Protein AF-A0A3E0Q6K3-F1 (afdb_monomer_lite)

Foldseek 3Di:
DDALPDDDLVLLVDLVSLVVSVVRCCVVVLDPPVCQLLLNLLSLLLVVVVPPQSPLSSLVCSLVVVSVSRDVVSSVVSVVSVCVVVVVVDPDDDDDDDDPDDDDDDDDDDDDDPPPNPVSVVVSVVSVVD

Secondary structure (DSSP, 8-state):
---S-PPPHHHHHSHHHHHHHHHHHHHTTSS-GGGHHHHHHHHHHHHHH-SS-HHHHHHHHHHTT-GGG--HHHHHHHHHHHHHHHHTTS-S-----------PPPP------TTSHHHHHHHHHHHS--

Sequence (130 aa):
MEGLGEITLDDLREDRRTMDLWQRAVGSGLVGRGDRLNFFAAAEHALRVGTSNPAGLFVWLLANRRWDYITQGDEDAACRRLQQVDESKVPLELNLGTDRSQAKQGPRRGKDTSAGLAHFVAAIERCLAA

Radius of gyration: 15.91 Å; chains: 1; bounding box: 37×44×32 Å

pLDDT: mean 71.75, std 22.72, range [29.88, 94.88]

Structure (mmCIF, N/CA/C/O backbone):
data_AF-A0A3E0Q6K3-F1
#
_entry.id   AF-A0A3E0Q6K3-F1
#
loop_
_atom_site.group_PDB
_atom_site.id
_atom_site.type_symbol
_atom_site.label_atom_id
_atom_site.label_alt_id
_atom_site.label_comp_id
_atom_site.label_asym_id
_atom_site.label_entity_id
_atom_site.label_seq_id
_atom_site.pdbx_PDB_ins_code
_atom_site.Cartn_x
_atom_site.Cartn_y
_atom_site.Cartn_z
_atom_site.occupancy
_atom_site.B_iso_or_equiv
_atom_site.auth_seq_id
_atom_site.auth_comp_id
_atom_site.auth_asym_id
_atom_site.auth_atom_id
_atom_site.pdbx_PDB_model_num
ATOM 1 N N . MET A 1 1 ? 8.075 -20.220 -8.901 1.00 37.09 1 MET A N 1
ATOM 2 C CA . MET A 1 1 ? 8.099 -18.745 -8.817 1.00 37.09 1 MET A CA 1
ATOM 3 C C . MET A 1 1 ? 7.328 -18.360 -7.572 1.00 37.09 1 MET A C 1
ATOM 5 O O . MET A 1 1 ? 6.168 -18.736 -7.468 1.00 37.09 1 MET A O 1
ATOM 9 N N . GLU A 1 2 ? 8.001 -17.743 -6.606 1.00 45.84 2 GLU A N 1
ATOM 10 C CA . GLU A 1 2 ? 7.430 -17.378 -5.305 1.00 45.84 2 GLU A CA 1
ATOM 11 C C . GLU A 1 2 ? 6.548 -16.128 -5.457 1.00 45.84 2 GLU A C 1
ATOM 13 O O . GLU A 1 2 ? 6.966 -15.140 -6.060 1.00 45.84 2 GLU A O 1
ATOM 18 N N . GLY A 1 3 ? 5.297 -16.198 -4.990 1.00 59.31 3 GLY A N 1
ATOM 19 C CA . GLY A 1 3 ? 4.396 -15.042 -4.918 1.00 59.31 3 GLY A CA 1
ATOM 20 C C . GLY A 1 3 ? 4.778 -14.094 -3.774 1.00 59.31 3 GLY A C 1
ATOM 21 O O . GLY A 1 3 ? 5.837 -14.234 -3.171 1.00 59.31 3 GLY A O 1
ATOM 22 N N . LEU A 1 4 ? 3.898 -13.150 -3.425 1.00 67.31 4 LEU A N 1
ATOM 23 C CA . LEU A 1 4 ? 4.139 -12.203 -2.319 1.00 67.31 4 LEU A CA 1
ATOM 24 C C . LEU A 1 4 ? 4.305 -12.864 -0.935 1.00 67.31 4 LEU A C 1
ATOM 26 O O . LEU A 1 4 ? 4.785 -12.211 -0.012 1.00 67.31 4 LEU A O 1
ATOM 30 N N . GLY A 1 5 ? 3.960 -14.148 -0.804 1.00 72.19 5 GLY A N 1
ATOM 31 C CA . GLY A 1 5 ? 3.891 -14.844 0.479 1.00 72.19 5 GLY A CA 1
ATOM 32 C C . GLY A 1 5 ? 2.649 -14.441 1.274 1.00 72.19 5 GLY A C 1
ATOM 33 O O . GLY A 1 5 ? 1.758 -13.765 0.757 1.00 72.19 5 GLY A O 1
ATOM 34 N N . GLU A 1 6 ? 2.581 -14.891 2.523 1.00 78.56 6 GLU A N 1
ATOM 35 C CA . GLU A 1 6 ? 1.596 -14.393 3.481 1.00 78.56 6 GLU A CA 1
ATOM 36 C C . GLU A 1 6 ? 1.940 -12.943 3.838 1.00 78.56 6 GLU A C 1
ATOM 38 O O . GLU A 1 6 ? 3.076 -12.644 4.205 1.00 78.56 6 GLU A O 1
ATOM 43 N N . ILE A 1 7 ? 0.970 -12.042 3.674 1.00 84.75 7 ILE A N 1
ATOM 44 C CA . ILE A 1 7 ? 1.119 -10.622 3.995 1.00 84.75 7 ILE A CA 1
ATOM 45 C C . ILE A 1 7 ? 0.403 -10.373 5.310 1.00 84.75 7 ILE A C 1
ATOM 47 O O . ILE A 1 7 ? -0.803 -10.597 5.418 1.00 84.75 7 ILE A O 1
ATOM 51 N N . THR A 1 8 ? 1.138 -9.879 6.295 1.00 87.94 8 THR A N 1
ATOM 52 C CA . THR A 1 8 ? 0.579 -9.505 7.591 1.00 87.94 8 THR A CA 1
ATOM 53 C C . THR A 1 8 ? 0.225 -8.022 7.625 1.00 87.94 8 THR A C 1
ATOM 55 O O . THR A 1 8 ? 0.671 -7.218 6.802 1.00 87.94 8 THR A O 1
ATOM 58 N N . LEU A 1 9 ? -0.577 -7.631 8.615 1.00 87.00 9 LEU A N 1
ATOM 59 C CA . LEU A 1 9 ? -0.891 -6.224 8.854 1.00 87.00 9 LEU A CA 1
ATOM 60 C C . LEU A 1 9 ? 0.366 -5.391 9.150 1.00 87.00 9 LEU A C 1
ATOM 62 O O . LEU A 1 9 ? 0.456 -4.240 8.722 1.00 87.00 9 LEU A O 1
ATOM 66 N N . ASP A 1 10 ? 1.337 -5.972 9.854 1.00 87.38 10 ASP A N 1
ATOM 67 C CA . ASP A 1 10 ? 2.593 -5.299 10.186 1.00 87.38 10 ASP A CA 1
ATOM 68 C C . ASP A 1 10 ? 3.432 -5.021 8.938 1.00 87.38 10 ASP A C 1
ATOM 70 O O . ASP A 1 10 ? 4.066 -3.971 8.846 1.00 87.38 10 ASP A O 1
ATOM 74 N N . ASP A 1 11 ? 3.361 -5.890 7.926 1.00 88.50 11 ASP A N 1
ATOM 75 C CA . ASP A 1 11 ? 4.067 -5.659 6.665 1.00 88.50 11 ASP A CA 1
ATOM 76 C C . ASP A 1 11 ? 3.497 -4.469 5.879 1.00 88.50 11 ASP A C 1
ATOM 78 O O . ASP A 1 11 ? 4.226 -3.804 5.138 1.00 88.50 11 ASP A O 1
ATOM 82 N N . LEU A 1 12 ? 2.205 -4.169 6.059 1.00 90.00 12 LEU A N 1
ATOM 83 C CA . LEU A 1 12 ? 1.563 -2.993 5.468 1.00 90.00 12 LEU A CA 1
ATOM 84 C C . LEU A 1 12 ? 1.841 -1.710 6.258 1.00 90.00 12 LEU A C 1
ATOM 86 O O . LEU A 1 12 ? 1.913 -0.633 5.665 1.00 90.00 12 LEU A O 1
ATOM 90 N N . ARG A 1 13 ? 1.974 -1.804 7.586 1.00 90.06 13 ARG A N 1
ATOM 91 C CA . ARG A 1 13 ? 2.195 -0.649 8.473 1.00 90.06 13 ARG A CA 1
ATOM 92 C C . ARG A 1 13 ? 3.645 -0.190 8.506 1.00 90.06 13 ARG A C 1
ATOM 94 O O . ARG A 1 13 ? 3.893 1.006 8.594 1.00 90.06 13 ARG A O 1
ATOM 101 N N . GLU A 1 14 ? 4.593 -1.118 8.465 1.00 91.00 14 GLU A N 1
ATOM 102 C CA . GLU A 1 14 ? 6.010 -0.792 8.578 1.00 91.00 14 GLU A CA 1
ATOM 103 C C . GLU A 1 14 ? 6.611 -0.472 7.206 1.00 91.00 14 GLU A C 1
ATOM 105 O O . GLU A 1 14 ? 6.665 -1.316 6.313 1.00 91.00 14 GLU A O 1
ATOM 110 N N . ASP A 1 15 ? 7.1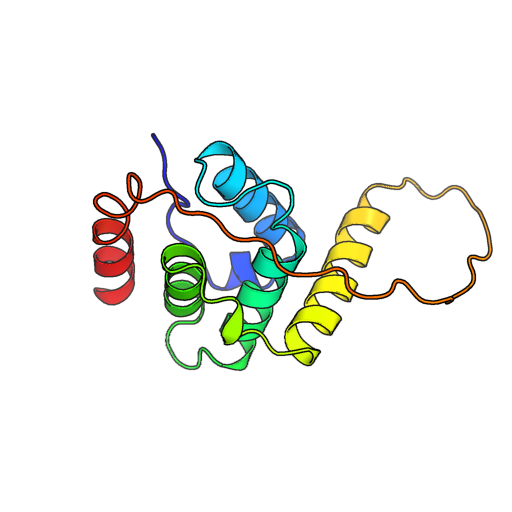28 0.744 7.045 1.00 89.38 15 ASP A N 1
ATOM 111 C CA . ASP A 1 15 ? 7.573 1.262 5.747 1.00 89.38 15 ASP A CA 1
ATOM 112 C C . ASP A 1 15 ? 8.663 0.418 5.082 1.00 89.38 15 ASP A C 1
ATOM 114 O O . ASP A 1 15 ? 8.648 0.208 3.865 1.00 89.38 15 ASP A O 1
ATOM 118 N N . ARG A 1 16 ? 9.603 -0.104 5.881 1.00 88.44 16 ARG A N 1
ATOM 119 C CA . ARG A 1 16 ? 10.670 -0.986 5.390 1.00 88.44 16 ARG A CA 1
ATOM 120 C C . ARG A 1 16 ? 10.112 -2.314 4.895 1.00 88.44 16 ARG A C 1
ATOM 122 O O . ARG A 1 16 ? 10.492 -2.767 3.821 1.00 88.44 16 ARG A O 1
ATOM 129 N N . ARG A 1 17 ? 9.155 -2.894 5.617 1.00 90.81 17 ARG A N 1
ATOM 130 C CA . ARG A 1 17 ? 8.505 -4.141 5.205 1.00 90.81 17 ARG A CA 1
ATOM 131 C C . ARG A 1 17 ? 7.648 -3.948 3.962 1.00 90.81 17 ARG A C 1
ATOM 133 O O . ARG A 1 17 ? 7.707 -4.767 3.048 1.00 90.81 17 ARG A O 1
ATOM 140 N N . THR A 1 18 ? 6.928 -2.830 3.870 1.00 91.31 18 THR A N 1
ATOM 141 C CA . THR A 1 18 ? 6.172 -2.469 2.663 1.00 91.31 18 THR A CA 1
ATOM 142 C C . THR A 1 18 ? 7.111 -2.286 1.461 1.00 91.31 18 THR A C 1
ATOM 144 O O . THR A 1 18 ? 6.787 -2.705 0.348 1.00 91.31 18 THR A O 1
ATOM 147 N N . MET A 1 19 ? 8.312 -1.735 1.673 1.00 91.25 19 MET A N 1
ATOM 148 C CA . MET A 1 19 ? 9.348 -1.636 0.638 1.00 91.25 19 MET A CA 1
ATOM 149 C C . MET A 1 19 ? 9.851 -3.004 0.176 1.00 91.25 19 MET A C 1
ATOM 151 O O . MET A 1 19 ? 9.977 -3.240 -1.027 1.00 91.25 19 MET A O 1
ATOM 155 N N . ASP A 1 20 ? 10.130 -3.906 1.112 1.00 91.00 20 ASP A N 1
ATOM 156 C CA . ASP A 1 20 ? 10.593 -5.257 0.798 1.00 91.00 20 ASP A CA 1
ATOM 157 C C . ASP A 1 20 ? 9.515 -6.046 0.046 1.00 91.00 20 ASP A C 1
ATOM 159 O O . ASP A 1 20 ? 9.811 -6.721 -0.945 1.00 91.00 20 ASP A O 1
ATOM 163 N N . LEU A 1 21 ? 8.247 -5.893 0.440 1.00 91.44 21 LEU A N 1
ATOM 164 C CA . LEU A 1 21 ? 7.106 -6.432 -0.297 1.00 91.44 21 LEU A CA 1
ATOM 165 C C . LEU A 1 21 ? 7.040 -5.885 -1.723 1.00 91.44 21 LEU A C 1
ATOM 167 O O . LEU A 1 21 ? 6.845 -6.662 -2.657 1.00 91.44 21 LEU A O 1
ATOM 171 N N . TRP A 1 22 ? 7.250 -4.582 -1.921 1.00 92.00 22 TRP A N 1
ATOM 172 C CA . TRP A 1 22 ? 7.295 -3.997 -3.261 1.00 92.00 22 TRP A CA 1
ATOM 173 C C . TRP A 1 22 ? 8.432 -4.587 -4.106 1.00 92.00 22 TRP A C 1
ATOM 175 O O . TRP A 1 22 ? 8.223 -4.926 -5.270 1.00 92.00 22 TRP A O 1
ATOM 185 N N . GLN A 1 23 ? 9.623 -4.784 -3.536 1.00 91.06 23 GLN A N 1
ATOM 186 C CA . GLN A 1 23 ? 10.740 -5.404 -4.259 1.00 91.06 23 GLN A CA 1
ATOM 187 C C . GLN A 1 23 ? 10.423 -6.842 -4.682 1.00 91.06 23 GLN A C 1
ATOM 189 O O . GLN A 1 23 ? 10.709 -7.221 -5.820 1.00 91.06 23 GLN A O 1
ATOM 194 N N . ARG A 1 24 ? 9.777 -7.624 -3.808 1.00 90.62 24 ARG A N 1
ATOM 195 C CA . ARG A 1 24 ? 9.288 -8.974 -4.140 1.00 90.62 24 ARG A CA 1
ATOM 196 C C . ARG A 1 24 ? 8.198 -8.929 -5.212 1.00 90.62 24 ARG A C 1
ATOM 198 O O . ARG A 1 24 ? 8.215 -9.735 -6.141 1.00 90.62 24 ARG A O 1
ATOM 205 N N . ALA A 1 25 ? 7.286 -7.962 -5.138 1.00 88.81 25 ALA A N 1
ATOM 206 C CA . ALA A 1 25 ? 6.240 -7.747 -6.138 1.00 88.81 25 ALA A CA 1
ATOM 207 C C . ALA A 1 25 ? 6.826 -7.431 -7.525 1.00 88.81 25 ALA A C 1
ATOM 209 O O . ALA A 1 25 ? 6.350 -7.941 -8.538 1.00 88.81 25 ALA A O 1
ATOM 210 N N . VAL A 1 26 ? 7.891 -6.626 -7.574 1.00 90.38 26 VAL A N 1
ATOM 211 C CA . VAL A 1 26 ? 8.629 -6.328 -8.809 1.00 90.38 26 VAL A CA 1
ATOM 212 C C . VAL A 1 26 ? 9.384 -7.561 -9.304 1.00 90.38 26 VAL A C 1
ATOM 214 O O . VAL A 1 26 ? 9.315 -7.883 -10.487 1.00 90.38 26 VAL A O 1
ATOM 217 N N . GLY A 1 27 ? 10.082 -8.271 -8.413 1.00 85.88 27 GLY A N 1
ATOM 218 C CA . GLY A 1 27 ? 10.837 -9.482 -8.752 1.00 85.88 27 GLY A CA 1
ATOM 219 C C . GLY A 1 27 ? 9.961 -10.624 -9.278 1.00 85.88 27 GLY A C 1
ATOM 220 O O . GLY A 1 27 ? 10.403 -11.396 -10.122 1.00 85.88 27 GLY A O 1
ATOM 221 N N . SER A 1 28 ? 8.706 -10.692 -8.830 1.00 84.38 28 SER A N 1
ATOM 222 C CA . SER A 1 28 ? 7.696 -11.650 -9.304 1.00 84.38 28 SER A CA 1
ATOM 223 C C . SER A 1 28 ? 6.905 -11.170 -10.529 1.00 84.38 28 SER A C 1
ATOM 225 O O . SER A 1 28 ? 6.084 -11.918 -11.054 1.00 84.38 28 SER A O 1
ATOM 227 N N . GLY A 1 29 ? 7.137 -9.941 -11.008 1.00 85.44 29 GLY A N 1
ATOM 228 C CA . GLY A 1 29 ? 6.441 -9.373 -12.167 1.00 85.44 29 GLY A CA 1
ATOM 229 C C . GLY A 1 29 ? 4.992 -8.948 -11.903 1.00 85.44 29 GLY A C 1
ATOM 230 O O . GLY A 1 29 ? 4.272 -8.622 -12.846 1.00 85.44 29 GLY A O 1
ATOM 231 N N . LEU A 1 30 ? 4.553 -8.922 -10.642 1.00 83.38 30 LEU A N 1
ATOM 232 C CA . LEU A 1 30 ? 3.197 -8.516 -10.275 1.00 83.38 30 LEU A CA 1
ATOM 233 C C . LEU A 1 30 ? 2.952 -7.027 -10.552 1.00 83.38 30 LEU A C 1
ATOM 235 O O . LEU A 1 30 ? 1.894 -6.640 -11.054 1.00 83.38 30 LEU A O 1
ATOM 239 N N . VAL A 1 31 ? 3.952 -6.199 -10.256 1.00 87.31 31 VAL A N 1
ATOM 240 C CA . VAL A 1 31 ? 3.932 -4.748 -10.472 1.00 87.31 31 VAL A CA 1
ATOM 241 C C . VAL A 1 31 ? 5.216 -4.291 -11.156 1.00 87.31 31 VAL A C 1
ATOM 243 O O . VAL A 1 31 ? 6.268 -4.916 -11.025 1.00 87.31 31 VAL A O 1
ATOM 246 N N . GLY A 1 32 ? 5.140 -3.189 -11.899 1.00 88.19 32 GLY A N 1
ATOM 247 C CA . GLY A 1 32 ? 6.320 -2.565 -12.488 1.00 88.19 32 GLY A CA 1
ATOM 248 C C . GLY A 1 32 ? 7.068 -1.693 -11.478 1.00 88.19 32 GLY A C 1
ATOM 249 O O . GLY A 1 32 ? 6.507 -1.231 -10.486 1.00 88.19 32 GLY A O 1
ATOM 250 N N . ARG A 1 33 ? 8.335 -1.363 -11.765 1.00 86.81 33 ARG A N 1
ATOM 251 C CA . ARG A 1 33 ? 9.092 -0.397 -10.941 1.00 86.81 33 ARG A CA 1
ATOM 252 C C . ARG A 1 33 ? 8.440 0.996 -10.899 1.00 86.81 33 ARG A C 1
ATOM 254 O O . ARG A 1 33 ? 8.586 1.701 -9.907 1.00 86.81 33 ARG A O 1
ATOM 261 N N . GLY A 1 34 ? 7.709 1.377 -11.949 1.00 88.38 34 GLY A N 1
ATOM 262 C CA . GLY A 1 34 ? 6.943 2.629 -12.001 1.00 88.38 34 GLY A CA 1
ATOM 263 C C . GLY A 1 34 ? 5.677 2.631 -11.135 1.00 88.38 34 GLY A C 1
ATOM 264 O O . GLY A 1 34 ? 5.168 3.698 -10.817 1.00 88.38 34 GLY A O 1
ATOM 265 N N . ASP A 1 35 ? 5.206 1.462 -10.690 1.00 88.88 35 ASP A N 1
ATOM 266 C CA . ASP A 1 35 ? 3.991 1.323 -9.877 1.00 88.88 35 ASP A CA 1
ATOM 267 C C . ASP A 1 35 ? 4.258 1.546 -8.372 1.00 88.88 35 ASP A C 1
ATOM 269 O O . ASP A 1 35 ? 3.383 1.298 -7.547 1.00 88.88 35 ASP A O 1
ATOM 273 N N . ARG A 1 36 ? 5.460 2.010 -7.985 1.00 92.25 36 ARG A N 1
ATOM 274 C CA . ARG A 1 36 ? 5.874 2.180 -6.576 1.00 92.25 36 ARG A CA 1
ATOM 275 C C . ARG A 1 36 ? 4.893 3.042 -5.779 1.00 92.25 36 ARG A C 1
ATOM 277 O O . ARG A 1 36 ? 4.491 2.638 -4.697 1.00 92.25 36 ARG A O 1
ATOM 284 N N . LEU A 1 37 ? 4.470 4.187 -6.316 1.00 91.44 37 LEU A N 1
ATOM 285 C CA . LEU A 1 37 ? 3.512 5.056 -5.624 1.00 91.44 37 LEU A CA 1
ATOM 286 C C . LEU A 1 37 ? 2.145 4.375 -5.459 1.00 91.44 37 LEU A C 1
ATOM 288 O O . LEU A 1 37 ? 1.614 4.345 -4.354 1.00 91.44 37 LEU A O 1
ATOM 292 N N . ASN A 1 38 ? 1.623 3.760 -6.525 1.00 92.12 38 ASN A N 1
ATOM 293 C CA . ASN A 1 38 ? 0.342 3.044 -6.497 1.00 92.12 38 ASN A CA 1
ATOM 294 C C . ASN A 1 38 ? 0.354 1.881 -5.499 1.00 92.12 38 ASN A C 1
ATOM 296 O O . ASN A 1 38 ? -0.640 1.635 -4.823 1.00 92.12 38 ASN A O 1
ATOM 300 N N . PHE A 1 39 ? 1.483 1.181 -5.382 1.00 94.00 39 PHE A N 1
ATOM 301 C CA . PHE A 1 39 ? 1.657 0.088 -4.431 1.00 94.00 39 PHE A CA 1
ATOM 302 C C . PHE A 1 39 ? 1.541 0.577 -2.984 1.00 94.00 39 PHE A C 1
ATOM 304 O O . PHE A 1 39 ? 0.775 0.018 -2.205 1.00 94.00 39 PHE A O 1
ATOM 311 N N . PHE A 1 40 ? 2.254 1.647 -2.626 1.00 94.56 40 PHE A N 1
ATOM 312 C CA . PHE A 1 40 ? 2.176 2.216 -1.278 1.00 94.56 40 PHE A CA 1
ATOM 313 C C . PHE A 1 40 ? 0.802 2.835 -1.005 1.00 94.56 40 PHE A C 1
ATOM 315 O O . PHE A 1 40 ? 0.252 2.653 0.075 1.00 94.56 40 PHE A O 1
ATOM 322 N N . ALA A 1 41 ? 0.199 3.491 -1.995 1.00 93.88 41 ALA A N 1
ATOM 323 C CA . ALA A 1 41 ? -1.133 4.066 -1.853 1.00 93.88 41 ALA A CA 1
ATOM 324 C C . ALA A 1 41 ? -2.219 2.984 -1.701 1.00 93.88 41 ALA A C 1
ATOM 326 O O . ALA A 1 41 ? -3.171 3.165 -0.945 1.00 93.88 41 ALA A O 1
ATOM 327 N N . ALA A 1 42 ? -2.053 1.815 -2.328 1.00 94.00 42 ALA A N 1
ATOM 328 C CA . ALA A 1 42 ? -2.904 0.654 -2.078 1.00 94.00 42 ALA A CA 1
ATOM 329 C C . ALA A 1 42 ? -2.761 0.116 -0.649 1.00 94.00 42 ALA A C 1
ATOM 331 O O . ALA A 1 42 ? -3.762 -0.302 -0.067 1.00 94.00 42 ALA A O 1
ATOM 332 N N . ALA A 1 43 ? -1.557 0.151 -0.066 1.00 94.88 43 ALA A N 1
ATOM 333 C CA . ALA A 1 43 ? -1.355 -0.219 1.334 1.00 94.88 43 ALA A CA 1
ATOM 334 C C . ALA A 1 43 ? -2.070 0.766 2.272 1.00 94.88 43 ALA A C 1
ATOM 336 O O . ALA A 1 43 ? -2.806 0.332 3.154 1.00 94.88 43 ALA A O 1
ATOM 337 N N . GLU A 1 44 ? -1.947 2.074 2.030 1.00 94.69 44 GLU A N 1
ATOM 338 C CA . GLU A 1 44 ? -2.667 3.112 2.786 1.00 94.69 44 GLU A CA 1
ATOM 339 C C . GLU A 1 44 ? -4.183 2.954 2.687 1.00 94.69 44 GLU A C 1
ATOM 341 O O . GLU A 1 44 ? -4.889 2.946 3.697 1.00 94.69 44 GLU A O 1
ATOM 346 N N . HIS A 1 45 ? -4.688 2.743 1.472 1.00 93.94 45 HIS A N 1
ATOM 347 C CA . HIS A 1 45 ? -6.107 2.512 1.251 1.00 93.94 45 HIS A CA 1
ATOM 348 C C . HIS A 1 45 ? -6.596 1.275 2.009 1.00 93.94 45 HIS A C 1
ATOM 350 O O . HIS A 1 45 ? -7.638 1.309 2.664 1.00 93.94 45 HIS A O 1
ATOM 356 N N . ALA A 1 46 ? -5.832 0.184 1.954 1.00 93.56 46 ALA A N 1
ATOM 357 C CA . ALA A 1 46 ? -6.161 -1.047 2.649 1.00 93.56 46 ALA A CA 1
ATOM 358 C C . ALA A 1 46 ? -6.123 -0.893 4.176 1.00 93.56 46 ALA A C 1
ATOM 360 O O . ALA A 1 46 ? -7.002 -1.420 4.851 1.00 93.56 46 ALA A O 1
ATOM 361 N N . LEU A 1 47 ? -5.166 -0.139 4.722 1.00 93.00 47 LEU A N 1
ATOM 362 C CA . LEU A 1 47 ? -5.094 0.174 6.152 1.00 93.00 47 LEU A CA 1
ATOM 363 C C . LEU A 1 47 ? -6.245 1.072 6.616 1.00 93.00 47 LEU A C 1
ATOM 365 O O . LEU A 1 47 ? -6.716 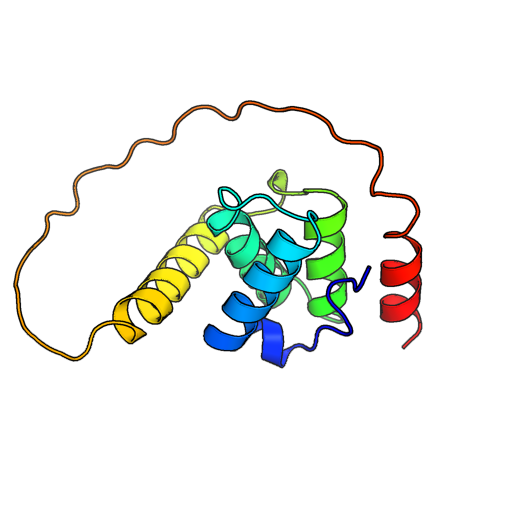0.935 7.743 1.00 93.00 47 LEU A O 1
ATOM 369 N N . ARG A 1 48 ? -6.697 1.990 5.758 1.00 92.81 48 ARG A N 1
ATOM 370 C CA . ARG A 1 48 ? -7.762 2.947 6.072 1.00 92.81 48 ARG A CA 1
ATOM 371 C C . ARG A 1 48 ? -9.164 2.354 5.926 1.00 92.81 48 ARG A C 1
ATOM 373 O O . ARG A 1 48 ? -10.042 2.677 6.721 1.00 92.81 48 ARG A O 1
ATOM 380 N N . VAL A 1 49 ? -9.393 1.547 4.889 1.00 90.25 49 VAL A N 1
ATOM 381 C CA . VAL A 1 49 ? -10.722 1.024 4.512 1.00 90.25 49 VAL A CA 1
ATOM 382 C C . VAL A 1 49 ? -10.902 -0.438 4.914 1.00 90.25 49 VAL A C 1
ATOM 384 O O . VAL A 1 49 ? -12.022 -0.868 5.190 1.00 90.25 49 VAL A O 1
ATOM 387 N N . GLY A 1 50 ? -9.821 -1.215 4.969 1.00 83.06 50 GLY A N 1
ATOM 388 C CA . GLY A 1 50 ? -9.859 -2.609 5.390 1.00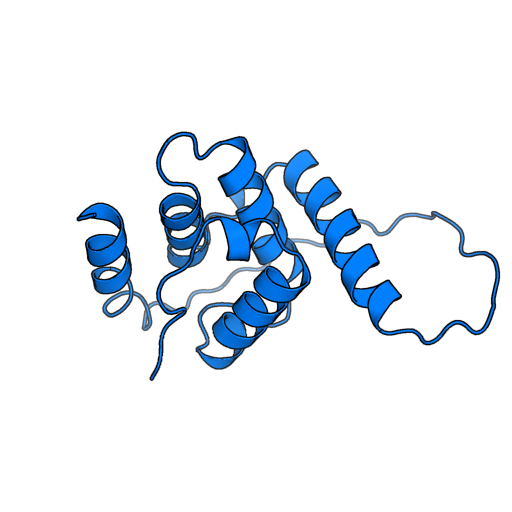 83.06 50 GLY A CA 1
ATOM 389 C C . GLY A 1 50 ? -10.139 -2.707 6.884 1.00 83.06 50 GLY A C 1
ATOM 390 O O . GLY A 1 50 ? -9.244 -2.573 7.704 1.00 83.06 50 GLY A O 1
ATOM 391 N N . THR A 1 51 ? -11.390 -2.949 7.256 1.00 78.81 51 THR A N 1
ATOM 392 C CA . THR A 1 51 ? -11.790 -3.068 8.667 1.00 78.81 51 THR A CA 1
ATOM 393 C C . THR A 1 51 ? -11.562 -4.469 9.229 1.00 78.81 51 THR A C 1
ATOM 395 O O . THR A 1 51 ? -11.238 -4.606 10.405 1.00 78.81 51 THR A O 1
ATOM 398 N N . SER A 1 52 ? -11.711 -5.507 8.400 1.00 80.69 52 SER A N 1
ATOM 399 C CA . SER A 1 52 ? -11.601 -6.912 8.827 1.00 80.69 52 SER A CA 1
ATOM 400 C C . SER A 1 52 ? -10.373 -7.627 8.267 1.00 80.69 52 SER A C 1
ATOM 402 O O . SER A 1 52 ? -9.750 -8.403 8.980 1.00 80.69 52 SER A O 1
ATOM 404 N N . ASN A 1 53 ? -10.003 -7.364 7.008 1.00 87.62 53 ASN A N 1
ATOM 405 C CA . ASN A 1 53 ? -8.836 -7.982 6.373 1.00 87.62 53 ASN A CA 1
ATOM 406 C C . ASN A 1 53 ? -8.090 -6.981 5.463 1.00 87.62 53 ASN A C 1
ATOM 408 O O . ASN A 1 53 ? -8.250 -7.015 4.238 1.00 87.62 53 ASN A O 1
ATOM 412 N N . PRO A 1 54 ? -7.287 -6.069 6.046 1.00 89.06 54 PRO A N 1
ATOM 413 C CA . PRO A 1 54 ? -6.464 -5.122 5.291 1.00 89.06 54 PRO A CA 1
ATOM 414 C C . PRO A 1 54 ? -5.522 -5.813 4.300 1.00 89.06 54 PRO A C 1
ATOM 416 O O . PRO A 1 54 ? -5.418 -5.395 3.152 1.00 89.06 54 PRO A O 1
ATOM 419 N N . ALA A 1 55 ? -4.872 -6.905 4.710 1.00 88.06 55 ALA A N 1
ATOM 420 C CA . ALA A 1 55 ? -3.940 -7.642 3.860 1.00 88.06 55 ALA A CA 1
ATOM 421 C C . ALA A 1 55 ? -4.632 -8.258 2.635 1.00 88.06 55 ALA A C 1
ATOM 423 O O . ALA A 1 55 ? -4.157 -8.108 1.511 1.00 88.06 55 ALA A O 1
ATOM 424 N N . GLY A 1 56 ? -5.798 -8.878 2.825 1.00 87.88 56 GLY A N 1
ATOM 425 C CA . GLY A 1 56 ? -6.608 -9.415 1.734 1.00 87.88 56 GLY A CA 1
ATOM 426 C C . GLY A 1 56 ? -7.095 -8.329 0.774 1.00 87.88 56 GLY A C 1
ATOM 427 O O . GLY A 1 56 ? -7.001 -8.501 -0.443 1.00 87.88 56 GLY A O 1
ATOM 428 N N . LEU A 1 57 ? -7.549 -7.183 1.298 1.00 90.69 57 LEU A N 1
ATOM 429 C CA . LEU A 1 57 ? -7.948 -6.038 0.473 1.00 90.69 57 LEU A CA 1
ATOM 430 C C . LEU A 1 57 ? -6.767 -5.495 -0.341 1.00 90.69 57 LEU A C 1
ATOM 432 O O . LEU A 1 57 ? -6.904 -5.238 -1.535 1.00 90.69 57 LEU A O 1
ATOM 436 N N . PHE A 1 58 ? -5.597 -5.372 0.281 1.00 91.38 58 PHE A N 1
ATOM 437 C CA . PHE A 1 58 ? -4.371 -4.956 -0.388 1.00 91.38 58 PHE A CA 1
ATOM 438 C C . PHE A 1 58 ? -4.003 -5.890 -1.545 1.00 91.38 58 PHE A C 1
ATOM 440 O O . PHE A 1 58 ? -3.809 -5.440 -2.676 1.00 91.38 58 PHE A O 1
ATOM 447 N N . VAL A 1 59 ? -3.973 -7.202 -1.290 1.00 89.81 59 VAL A N 1
ATOM 448 C CA . VAL A 1 59 ? -3.698 -8.207 -2.325 1.00 89.81 59 VAL A CA 1
ATOM 449 C C . VAL A 1 59 ? -4.721 -8.108 -3.451 1.00 89.81 59 VAL A C 1
ATOM 451 O O . VAL A 1 59 ? -4.336 -8.127 -4.617 1.00 89.81 59 VAL A O 1
ATOM 454 N N . TRP A 1 60 ? -6.007 -7.948 -3.131 1.00 89.75 60 TRP A N 1
ATOM 455 C CA . TRP A 1 60 ? -7.063 -7.793 -4.130 1.00 89.75 60 TRP A CA 1
ATOM 456 C C . TRP A 1 60 ? -6.881 -6.534 -4.995 1.00 89.75 60 TRP A C 1
ATOM 458 O O . TRP A 1 60 ? -7.058 -6.610 -6.216 1.00 89.75 60 TRP A O 1
ATOM 468 N N . LEU A 1 61 ? -6.482 -5.402 -4.403 1.00 91.12 61 LEU A N 1
ATOM 469 C CA . LEU A 1 61 ? -6.184 -4.163 -5.133 1.00 91.12 61 LEU A CA 1
ATOM 470 C C . LEU A 1 61 ? -5.022 -4.357 -6.114 1.00 91.12 61 LEU A C 1
ATOM 472 O O . LEU A 1 61 ? -5.135 -3.962 -7.277 1.00 91.12 61 LEU A O 1
ATOM 476 N N . LEU A 1 62 ? -3.940 -5.010 -5.671 1.00 89.25 62 LEU A N 1
ATOM 477 C CA . LEU A 1 62 ? -2.779 -5.316 -6.512 1.00 89.25 62 LEU A CA 1
ATOM 478 C C . LEU A 1 62 ? -3.122 -6.299 -7.637 1.00 89.25 62 LEU A C 1
ATOM 480 O O . LEU A 1 62 ? -2.786 -6.047 -8.794 1.00 89.25 62 LEU A O 1
ATOM 484 N N . ALA A 1 63 ? -3.823 -7.388 -7.304 1.00 85.12 63 ALA A N 1
ATOM 485 C CA . ALA A 1 63 ? -4.233 -8.445 -8.232 1.00 85.12 63 ALA A CA 1
ATOM 486 C C . ALA A 1 63 ? -4.967 -7.888 -9.447 1.00 85.12 63 ALA A C 1
ATOM 488 O O . ALA A 1 63 ? -4.727 -8.266 -10.591 1.00 85.12 63 ALA A O 1
ATOM 489 N N . ASN A 1 64 ? -5.902 -6.987 -9.157 1.00 86.88 64 ASN A N 1
ATOM 490 C CA . ASN A 1 64 ? -6.838 -6.447 -10.122 1.00 86.88 64 ASN A CA 1
ATOM 491 C C . ASN A 1 64 ? -6.383 -5.080 -10.656 1.00 86.88 64 ASN A C 1
ATOM 493 O O . ASN A 1 64 ? -7.129 -4.459 -11.412 1.00 86.88 64 ASN A O 1
ATOM 497 N N . ARG A 1 65 ? -5.194 -4.600 -10.247 1.00 87.50 65 ARG A N 1
ATOM 498 C CA . ARG A 1 65 ? -4.644 -3.270 -10.569 1.00 87.50 65 ARG A CA 1
ATOM 499 C C . ARG A 1 65 ? -5.680 -2.156 -10.394 1.00 87.50 65 ARG A C 1
ATOM 501 O O . ARG A 1 65 ? -5.843 -1.288 -11.249 1.00 87.50 65 ARG A O 1
ATOM 508 N N . ARG A 1 66 ? -6.420 -2.205 -9.283 1.00 91.44 66 ARG A N 1
ATOM 509 C CA . ARG A 1 66 ? -7.564 -1.328 -8.984 1.00 91.44 66 ARG A CA 1
ATOM 510 C C . ARG A 1 66 ? -7.115 0.023 -8.436 1.00 91.44 66 ARG A C 1
ATOM 512 O O . ARG A 1 66 ? -7.545 0.455 -7.372 1.00 91.44 66 ARG A O 1
ATOM 519 N N . TRP A 1 67 ? -6.268 0.706 -9.200 1.00 88.31 67 TRP A N 1
ATOM 520 C CA . TRP A 1 67 ? -5.749 2.028 -8.849 1.00 88.31 67 TRP A CA 1
ATOM 521 C C . TRP A 1 67 ? -6.849 3.090 -8.779 1.00 88.31 67 TRP A C 1
ATOM 523 O O . TRP A 1 67 ? -6.700 4.075 -8.073 1.00 88.31 67 TRP A O 1
ATOM 533 N N . ASP A 1 68 ? -7.984 2.868 -9.443 1.00 89.88 68 ASP A N 1
ATOM 534 C CA . ASP A 1 68 ? -9.127 3.789 -9.424 1.00 89.88 68 ASP A CA 1
ATOM 535 C C . ASP A 1 68 ? -9.813 3.904 -8.049 1.00 89.88 68 ASP A C 1
ATOM 537 O O . ASP A 1 68 ? -10.573 4.841 -7.825 1.00 89.88 68 ASP A O 1
ATOM 541 N N . TYR A 1 69 ? -9.554 2.971 -7.125 1.00 88.38 69 TYR A N 1
ATOM 542 C CA . TYR A 1 69 ? -10.048 3.044 -5.743 1.00 88.38 69 TYR A CA 1
ATOM 543 C C . TYR A 1 69 ? -9.134 3.867 -4.832 1.00 88.38 69 TYR A C 1
ATOM 545 O O . TYR A 1 69 ? -9.527 4.231 -3.723 1.00 88.38 69 TYR A O 1
ATOM 553 N N . ILE A 1 70 ? -7.921 4.161 -5.293 1.00 90.81 70 ILE A N 1
ATOM 554 C CA . ILE A 1 70 ? -6.940 4.921 -4.535 1.00 90.81 70 ILE A CA 1
ATOM 555 C C . ILE A 1 70 ? -7.329 6.393 -4.581 1.00 90.81 70 ILE A C 1
ATOM 557 O O . ILE A 1 70 ? -7.516 6.980 -5.646 1.00 90.81 70 ILE A O 1
ATOM 561 N N . THR A 1 71 ? -7.481 6.987 -3.402 1.00 90.25 71 THR A N 1
ATOM 562 C CA . THR A 1 71 ? -7.805 8.407 -3.279 1.00 90.25 71 THR A CA 1
ATOM 563 C C . THR A 1 71 ? -6.533 9.247 -3.272 1.00 90.25 71 THR A C 1
ATOM 565 O O . THR A 1 71 ? -5.464 8.769 -2.897 1.00 90.25 71 THR A O 1
ATOM 568 N N . GLN A 1 72 ? -6.656 10.537 -3.586 1.00 87.25 72 GLN A N 1
ATOM 569 C CA . GLN A 1 72 ? -5.539 11.478 -3.458 1.00 87.25 72 GLN A CA 1
ATOM 570 C C . GLN A 1 72 ? -4.962 11.501 -2.028 1.00 87.25 72 GLN A C 1
ATOM 572 O O . GLN A 1 72 ? -3.755 11.608 -1.851 1.00 87.25 72 GLN A O 1
ATOM 577 N N . GLY A 1 73 ? -5.802 11.334 -0.999 1.00 87.25 73 GLY A N 1
ATOM 578 C CA . GLY A 1 73 ? -5.332 11.243 0.386 1.00 87.25 73 GLY A CA 1
ATOM 579 C C . GLY A 1 73 ? -4.463 10.008 0.653 1.00 87.25 73 GLY A C 1
ATOM 580 O O . GLY A 1 73 ? -3.502 10.098 1.417 1.00 87.25 73 GLY A O 1
ATOM 581 N N . ASP A 1 74 ? -4.764 8.882 -0.003 1.00 89.88 74 ASP A N 1
ATOM 582 C CA . ASP A 1 74 ? -3.945 7.666 0.070 1.00 89.88 74 ASP A CA 1
ATOM 583 C C . ASP A 1 74 ? -2.596 7.878 -0.650 1.00 89.88 74 ASP A C 1
ATOM 585 O O . ASP A 1 74 ? -1.550 7.476 -0.142 1.00 89.88 74 ASP A O 1
ATOM 589 N N . GLU A 1 75 ? -2.594 8.570 -1.798 1.00 88.81 75 GLU A N 1
ATOM 590 C CA . GLU A 1 75 ? -1.369 8.944 -2.528 1.00 88.81 75 GLU A CA 1
ATOM 591 C C . GLU A 1 75 ? -0.483 9.909 -1.724 1.00 88.81 75 GLU A C 1
ATOM 593 O O . GLU A 1 75 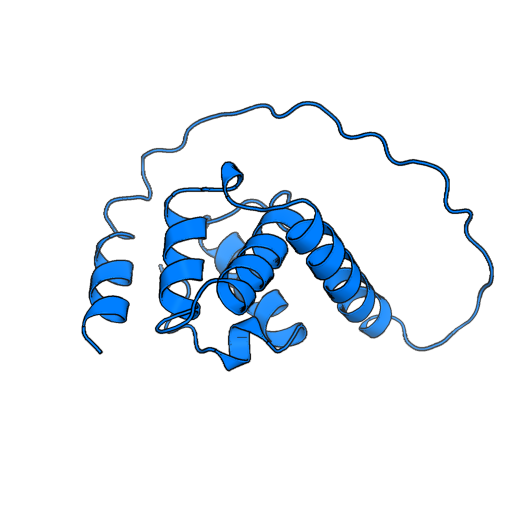? 0.738 9.740 -1.677 1.00 88.81 75 GLU A O 1
ATOM 598 N N . ASP A 1 76 ? -1.082 10.897 -1.055 1.00 89.44 76 ASP A N 1
ATOM 599 C CA . ASP A 1 76 ? -0.367 11.863 -0.218 1.00 89.44 76 ASP A CA 1
ATOM 600 C C . ASP A 1 76 ? 0.280 11.182 0.998 1.00 89.44 76 ASP A C 1
ATOM 602 O O . ASP A 1 76 ? 1.413 11.506 1.370 1.00 89.44 76 ASP A O 1
ATOM 606 N N . ALA A 1 77 ? -0.422 10.235 1.628 1.00 88.94 77 ALA A N 1
ATOM 607 C CA . ALA A 1 77 ? 0.119 9.435 2.724 1.00 88.94 77 ALA A CA 1
ATOM 608 C C . ALA A 1 77 ? 1.258 8.520 2.241 1.00 88.94 77 ALA A C 1
ATOM 610 O O . ALA A 1 77 ? 2.333 8.497 2.847 1.00 88.94 77 ALA A O 1
ATOM 611 N N . ALA A 1 78 ? 1.076 7.860 1.095 1.00 91.38 78 ALA A N 1
ATOM 612 C CA . ALA A 1 78 ? 2.103 7.041 0.462 1.00 91.38 78 ALA A CA 1
ATOM 613 C C . ALA A 1 78 ? 3.364 7.844 0.107 1.00 91.38 78 ALA A C 1
ATOM 615 O O . ALA A 1 78 ? 4.478 7.384 0.360 1.00 91.38 78 ALA A O 1
ATOM 616 N N . CYS A 1 79 ? 3.211 9.063 -0.421 1.00 88.56 79 CYS A N 1
ATOM 617 C CA . CYS A 1 79 ? 4.333 9.961 -0.697 1.00 88.56 79 CYS A CA 1
ATOM 618 C C . CYS A 1 79 ? 5.155 10.259 0.563 1.00 88.56 79 CYS A C 1
ATOM 620 O O . CYS A 1 79 ? 6.384 10.217 0.508 1.00 88.56 79 CYS A O 1
ATOM 622 N N . ARG A 1 80 ? 4.500 10.523 1.702 1.00 88.75 80 ARG A N 1
ATOM 623 C CA . ARG A 1 80 ? 5.193 10.786 2.977 1.00 88.75 80 ARG A CA 1
ATOM 624 C C . ARG A 1 80 ? 5.972 9.567 3.467 1.00 88.75 80 ARG A C 1
ATOM 626 O O . ARG A 1 80 ? 7.123 9.714 3.862 1.00 88.75 80 ARG A O 1
ATOM 633 N N . ARG A 1 81 ? 5.384 8.370 3.389 1.00 89.44 81 ARG A N 1
ATOM 634 C CA . ARG A 1 81 ? 6.073 7.117 3.755 1.00 89.44 81 ARG A CA 1
ATOM 635 C C . ARG A 1 81 ? 7.285 6.859 2.864 1.00 89.44 81 ARG A C 1
ATOM 637 O O . ARG A 1 81 ? 8.361 6.517 3.341 1.00 89.44 81 ARG A O 1
ATOM 644 N N . LEU A 1 82 ? 7.153 7.088 1.558 1.00 87.38 82 LEU A N 1
ATOM 645 C CA . LEU A 1 82 ? 8.271 6.936 0.625 1.00 87.38 82 LEU A CA 1
ATOM 646 C C . LEU A 1 82 ? 9.419 7.910 0.914 1.00 87.38 82 LEU A C 1
ATOM 648 O O . LEU A 1 82 ? 10.574 7.491 0.861 1.00 87.38 82 LEU A O 1
ATOM 652 N N . GLN A 1 83 ? 9.114 9.162 1.272 1.00 84.38 83 GLN A N 1
ATOM 653 C CA . GLN A 1 83 ? 10.125 10.129 1.715 1.00 84.38 83 GLN A CA 1
ATOM 654 C C . GLN A 1 83 ? 10.874 9.615 2.947 1.00 84.38 83 GLN A C 1
ATOM 656 O O . GLN A 1 83 ? 12.097 9.606 2.937 1.00 84.38 83 GLN A O 1
ATOM 661 N N . GLN A 1 84 ? 10.172 9.077 3.948 1.00 81.88 84 GLN A N 1
ATOM 662 C CA . GLN A 1 84 ? 10.805 8.525 5.153 1.00 81.88 84 GLN A CA 1
ATOM 663 C C . GLN A 1 84 ? 11.731 7.339 4.848 1.00 81.88 84 GLN A C 1
ATOM 665 O O . GLN A 1 84 ? 12.825 7.244 5.410 1.00 81.88 84 GLN A O 1
ATOM 670 N N . VAL A 1 85 ? 11.341 6.442 3.934 1.00 81.19 85 VAL A N 1
ATOM 671 C CA . VAL A 1 85 ? 12.192 5.308 3.528 1.00 81.19 85 VAL A CA 1
ATOM 672 C C . VAL A 1 85 ? 13.419 5.762 2.744 1.00 81.19 85 VAL A C 1
ATOM 674 O O . VAL A 1 85 ? 14.502 5.209 2.942 1.00 81.19 85 VAL A O 1
ATOM 677 N N . ASP A 1 86 ? 13.262 6.737 1.850 1.00 76.25 86 ASP A N 1
ATOM 678 C CA . ASP A 1 86 ? 14.361 7.234 1.022 1.00 76.25 86 ASP A CA 1
ATOM 679 C C . ASP A 1 86 ? 15.322 8.122 1.844 1.00 76.25 86 ASP A C 1
ATOM 681 O O . ASP A 1 86 ? 16.536 7.964 1.724 1.00 76.25 86 ASP A O 1
ATOM 685 N N . GLU A 1 87 ? 14.816 8.949 2.766 1.00 59.34 87 GLU A N 1
ATOM 686 C CA . GLU A 1 87 ? 15.615 9.706 3.747 1.00 59.34 87 GLU A CA 1
ATOM 687 C C . GLU A 1 87 ? 16.393 8.778 4.688 1.00 59.34 87 GLU A C 1
ATOM 689 O O . GLU A 1 87 ? 17.556 9.027 5.001 1.00 59.34 87 GLU A O 1
ATOM 694 N N . SER A 1 88 ? 15.805 7.640 5.066 1.00 58.22 88 SER A N 1
ATOM 695 C CA . SER A 1 88 ? 16.478 6.619 5.879 1.00 58.22 88 SER A CA 1
ATOM 696 C C . SER A 1 88 ? 17.679 5.955 5.185 1.00 58.22 88 SER A C 1
ATOM 698 O O . SER A 1 88 ? 18.417 5.218 5.841 1.00 58.22 88 SER A O 1
ATOM 700 N N . LYS A 1 89 ? 17.883 6.163 3.873 1.00 53.06 89 LYS A N 1
ATOM 701 C CA . LYS A 1 89 ? 19.063 5.672 3.135 1.00 53.06 89 LYS A CA 1
ATOM 702 C C . LYS A 1 89 ? 20.241 6.643 3.154 1.00 53.06 89 LYS A C 1
ATOM 704 O O . LYS A 1 89 ? 21.316 6.267 2.691 1.00 53.06 89 LYS A O 1
ATOM 709 N N . VAL A 1 90 ? 20.062 7.858 3.665 1.00 41.91 90 VAL A N 1
ATOM 710 C CA . VAL A 1 90 ? 21.109 8.879 3.688 1.00 41.91 90 VAL A CA 1
ATOM 711 C C . VAL A 1 90 ? 21.786 8.847 5.066 1.00 41.91 90 VAL A C 1
ATOM 713 O O . VAL A 1 90 ? 21.140 9.179 6.061 1.00 41.91 90 VAL A O 1
ATOM 716 N N . PRO A 1 91 ? 23.072 8.454 5.192 1.00 38.69 91 PRO A N 1
ATOM 717 C CA . PRO A 1 91 ? 23.850 8.834 6.365 1.00 38.69 91 PRO A CA 1
ATOM 718 C C . PRO A 1 91 ? 23.900 10.361 6.361 1.00 38.69 91 PRO A C 1
ATOM 720 O O . PRO A 1 91 ? 24.261 10.938 5.337 1.00 38.69 91 PRO A O 1
ATOM 723 N N . LEU A 1 92 ? 23.475 10.997 7.457 1.00 48.19 92 LEU A N 1
ATOM 724 C CA . LEU A 1 92 ? 23.429 12.453 7.584 1.00 48.19 92 LEU A CA 1
ATOM 725 C C . LEU A 1 92 ? 24.730 13.092 7.084 1.00 48.19 92 LEU A C 1
ATOM 727 O O . LEU A 1 92 ? 25.707 13.097 7.821 1.00 48.19 92 LEU A O 1
ATOM 731 N N . GLU A 1 93 ? 24.696 13.709 5.905 1.00 39.47 93 GLU A N 1
ATOM 732 C CA . GLU A 1 93 ? 25.465 14.910 5.600 1.00 39.47 93 GLU A CA 1
ATOM 733 C C . GLU A 1 93 ? 24.582 15.873 4.793 1.00 39.47 93 GLU A C 1
ATOM 735 O O . GLU A 1 93 ? 24.006 15.525 3.766 1.00 39.47 93 GLU A O 1
ATOM 740 N N . LEU A 1 94 ? 24.436 17.068 5.370 1.00 50.41 94 LEU A N 1
ATOM 741 C CA . LEU A 1 94 ? 23.870 18.324 4.870 1.00 50.41 94 LEU A CA 1
ATOM 742 C C . LEU A 1 94 ? 23.467 18.391 3.376 1.00 50.41 94 LEU A C 1
ATOM 744 O O . LEU A 1 94 ? 24.309 18.224 2.497 1.00 50.41 94 LEU A O 1
ATOM 748 N N . ASN A 1 95 ? 22.284 18.952 3.084 1.00 40.84 95 ASN A N 1
ATOM 749 C CA . ASN A 1 95 ? 22.175 20.381 2.733 1.00 40.84 95 ASN A CA 1
ATOM 750 C C . ASN A 1 95 ? 20.738 20.850 2.445 1.00 40.84 95 ASN A C 1
ATOM 752 O O . ASN A 1 95 ? 19.838 20.083 2.122 1.00 40.84 95 ASN A O 1
ATOM 756 N N . LEU A 1 96 ? 20.578 22.162 2.616 1.00 51.75 96 LEU A N 1
ATOM 757 C CA . LEU A 1 96 ? 19.361 22.955 2.604 1.00 51.75 96 LEU A CA 1
ATOM 758 C C . LEU A 1 96 ? 18.609 22.957 1.265 1.00 51.75 96 LEU A C 1
ATOM 760 O O . LEU A 1 96 ? 19.212 23.031 0.202 1.00 51.75 96 LEU A O 1
ATOM 764 N N . GLY A 1 97 ? 17.286 23.103 1.385 1.00 46.25 97 GLY A N 1
ATOM 765 C CA . GLY A 1 97 ? 16.451 23.875 0.466 1.00 46.25 97 GLY A CA 1
ATOM 766 C C . GLY A 1 97 ? 16.179 23.224 -0.884 1.00 46.25 97 GLY A C 1
ATOM 767 O O . GLY A 1 97 ? 16.982 23.307 -1.807 1.00 46.25 97 GLY A O 1
ATOM 768 N N . THR A 1 98 ? 14.972 22.691 -1.073 1.00 40.62 98 THR A N 1
ATOM 769 C CA . THR A 1 98 ? 14.418 22.604 -2.426 1.00 40.62 98 THR A CA 1
ATOM 770 C C . THR A 1 98 ? 12.934 22.935 -2.420 1.00 40.62 98 THR A C 1
ATOM 772 O O . THR A 1 98 ? 12.123 22.378 -1.683 1.00 40.62 98 THR A O 1
ATOM 775 N N . ASP A 1 99 ? 12.660 23.948 -3.224 1.00 35.84 99 ASP A N 1
ATOM 776 C CA . ASP A 1 99 ? 11.413 24.623 -3.516 1.00 35.84 99 ASP A CA 1
ATOM 777 C C . ASP A 1 99 ? 10.274 23.651 -3.872 1.00 35.84 99 ASP A C 1
ATOM 779 O O . ASP A 1 99 ? 10.415 22.773 -4.727 1.00 35.84 99 ASP A O 1
ATOM 783 N N . ARG A 1 100 ? 9.119 23.822 -3.216 1.00 39.28 100 ARG A N 1
ATOM 784 C CA . ARG A 1 100 ? 7.870 23.125 -3.552 1.00 39.28 100 ARG A CA 1
ATOM 785 C C . ARG A 1 100 ? 7.243 23.773 -4.785 1.00 39.28 100 ARG A C 1
ATOM 787 O O . ARG A 1 100 ? 6.228 24.456 -4.674 1.00 39.28 100 ARG A O 1
ATOM 794 N N . SER A 1 101 ? 7.798 23.511 -5.959 1.00 34.22 101 SER A N 1
ATOM 795 C CA . SER A 1 101 ? 7.153 23.875 -7.219 1.00 34.22 101 SER A CA 1
ATOM 796 C C . SER A 1 101 ? 6.822 22.636 -8.043 1.00 34.22 101 SER A C 1
ATOM 798 O O . SER A 1 101 ? 7.656 22.068 -8.733 1.00 34.22 101 SER A O 1
ATOM 800 N N . GLN A 1 102 ? 5.546 22.254 -7.945 1.00 46.41 102 GLN A N 1
ATOM 801 C CA . GLN A 1 102 ? 4.713 21.689 -9.011 1.00 46.41 102 GLN A CA 1
ATOM 802 C C . GLN A 1 102 ? 5.336 20.588 -9.891 1.00 46.41 102 GLN A C 1
ATOM 804 O O . GLN A 1 102 ? 5.885 20.863 -10.955 1.00 46.41 102 GLN A O 1
ATOM 809 N N . ALA A 1 103 ? 5.072 19.323 -9.556 1.00 33.75 103 ALA A N 1
ATOM 810 C CA . ALA A 1 103 ? 5.110 18.238 -10.536 1.00 33.75 103 ALA A CA 1
ATOM 811 C C . ALA A 1 103 ? 3.679 17.932 -10.998 1.00 33.75 103 ALA A C 1
ATOM 813 O O . ALA A 1 103 ? 2.876 17.329 -10.287 1.00 33.75 103 ALA A O 1
ATOM 814 N N . LYS A 1 104 ? 3.350 18.422 -12.194 1.00 33.38 104 LYS A N 1
ATOM 815 C CA . LYS A 1 104 ? 2.078 18.190 -12.877 1.00 33.38 104 LYS A CA 1
ATOM 816 C C . LYS A 1 104 ? 1.945 16.714 -13.264 1.00 33.38 104 LYS A C 1
ATOM 818 O O . LYS A 1 104 ? 2.859 16.129 -13.838 1.00 33.38 104 LYS A O 1
ATOM 823 N N . GLN A 1 105 ? 0.779 16.151 -12.964 1.00 37.53 105 GLN A N 1
ATOM 824 C CA . GLN A 1 105 ? 0.359 14.799 -13.324 1.00 37.53 105 GLN A CA 1
ATOM 825 C C . GLN A 1 105 ? 0.366 14.615 -14.854 1.00 37.53 105 GLN A C 1
ATOM 827 O O . GLN A 1 105 ? -0.273 15.373 -15.584 1.00 37.53 105 GLN A O 1
ATOM 832 N N . GLY A 1 106 ? 1.105 13.612 -15.336 1.00 29.88 106 GLY A N 1
ATOM 833 C CA . GLY A 1 106 ? 1.107 13.170 -16.734 1.00 29.88 106 GLY A CA 1
ATOM 834 C C . GLY A 1 106 ? 0.062 12.073 -17.004 1.00 29.88 106 GLY A C 1
ATOM 835 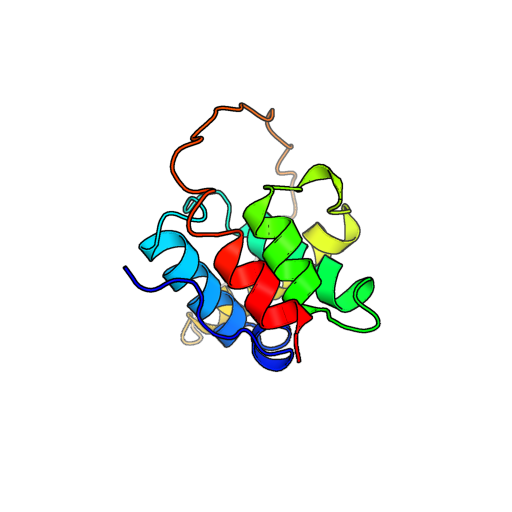O O . GLY A 1 106 ? -0.400 11.418 -16.068 1.00 29.88 106 GLY A O 1
ATOM 836 N N . PRO A 1 107 ? -0.335 11.858 -18.273 1.00 33.66 107 PRO A N 1
ATOM 837 C CA . PRO A 1 107 ? -1.506 11.059 -18.620 1.00 33.66 107 PRO A CA 1
ATOM 838 C C . PRO A 1 107 ? -1.262 9.548 -18.504 1.00 33.66 107 PRO A C 1
ATOM 840 O O . PRO A 1 107 ? -0.238 9.016 -18.937 1.00 33.66 107 PRO A O 1
ATOM 843 N N . ARG A 1 108 ? -2.271 8.856 -17.960 1.00 39.03 108 ARG A N 1
ATOM 844 C CA . ARG A 1 108 ? -2.338 7.400 -17.771 1.00 39.03 108 ARG A CA 1
ATOM 845 C C . ARG A 1 108 ? -2.364 6.685 -19.129 1.00 39.03 108 ARG A C 1
ATOM 847 O O . ARG A 1 108 ? -3.332 6.804 -19.877 1.00 39.03 108 ARG A O 1
ATOM 854 N N . ARG A 1 109 ? -1.309 5.926 -19.446 1.00 35.56 109 ARG A N 1
ATOM 855 C CA . ARG A 1 109 ? -1.219 5.080 -20.648 1.00 35.56 109 ARG A CA 1
ATOM 856 C C . ARG A 1 109 ? -1.262 3.612 -20.233 1.00 35.56 109 ARG A C 1
ATOM 858 O O . ARG A 1 109 ? -0.381 3.146 -19.520 1.00 35.56 109 ARG A O 1
ATOM 865 N N . GLY A 1 110 ? -2.317 2.916 -20.654 1.00 40.16 110 GLY A N 1
ATOM 866 C CA . GLY A 1 110 ? -2.511 1.493 -20.393 1.00 40.16 110 GLY A CA 1
ATOM 867 C C . GLY A 1 110 ? -1.552 0.588 -21.168 1.00 40.16 110 GLY A C 1
ATOM 868 O O . GLY A 1 110 ? -0.933 1.022 -22.143 1.00 40.16 110 GLY A O 1
ATOM 869 N N . LYS A 1 111 ? -1.473 -0.672 -20.726 1.00 40.62 111 LYS A N 1
ATOM 870 C CA . LYS A 1 111 ? -1.773 -1.884 -21.514 1.00 40.62 111 LYS A CA 1
ATOM 871 C C . LYS A 1 111 ? -1.462 -3.154 -20.706 1.00 40.62 111 LYS A C 1
ATOM 873 O O . LYS A 1 111 ? -0.346 -3.357 -20.246 1.00 40.62 111 LYS A O 1
ATOM 878 N N . ASP A 1 112 ? -2.509 -3.948 -20.525 1.00 50.06 112 ASP A N 1
ATOM 879 C CA . ASP A 1 112 ? -2.635 -5.389 -20.761 1.00 50.06 112 ASP A CA 1
ATOM 880 C C . ASP A 1 112 ? -1.407 -6.281 -20.498 1.00 50.06 112 ASP A C 1
ATOM 882 O O . ASP A 1 112 ? -0.426 -6.275 -21.243 1.00 50.06 112 ASP A O 1
ATOM 886 N N . THR A 1 113 ? -1.519 -7.186 -19.520 1.00 42.19 113 THR A N 1
ATOM 887 C CA . THR A 1 113 ? -0.819 -8.482 -19.571 1.00 42.19 113 THR A CA 1
ATOM 888 C C . THR A 1 113 ? -1.631 -9.538 -18.811 1.00 42.19 113 THR A C 1
ATOM 890 O O . THR A 1 113 ? -1.587 -9.640 -17.589 1.00 42.19 113 THR A O 1
ATOM 893 N N . SER A 1 114 ? -2.430 -10.310 -19.550 1.00 39.16 114 SER A N 1
ATOM 894 C CA . SER A 1 114 ? -3.449 -11.253 -19.057 1.00 39.16 114 SER A CA 1
ATOM 895 C C . SER A 1 114 ? -2.923 -12.645 -18.667 1.00 39.16 114 SER A C 1
ATOM 897 O O . SER A 1 114 ? -3.714 -13.539 -18.385 1.00 39.16 114 SER A O 1
ATOM 899 N N . ALA A 1 115 ? -1.606 -12.859 -18.605 1.00 42.75 115 ALA A N 1
ATOM 900 C CA . ALA A 1 115 ? -1.039 -14.195 -18.380 1.00 42.75 115 ALA A CA 1
ATOM 901 C C . ALA A 1 115 ? -0.824 -14.564 -16.893 1.00 42.75 115 ALA A C 1
ATOM 903 O O . ALA A 1 115 ? -0.644 -15.737 -16.578 1.00 42.75 115 ALA A O 1
ATOM 904 N N . GLY A 1 116 ? -0.862 -13.596 -15.966 1.00 40.59 116 GLY A N 1
ATOM 905 C CA . GLY A 1 116 ? -0.540 -13.816 -14.544 1.00 40.59 116 GLY A CA 1
ATOM 906 C C . GLY A 1 116 ? -1.720 -14.159 -13.622 1.00 40.59 116 GLY A C 1
ATOM 907 O O . GLY A 1 116 ? -1.505 -14.523 -12.469 1.00 40.59 116 GLY A O 1
ATOM 908 N N . LEU A 1 117 ? -2.964 -14.053 -14.102 1.00 45.91 117 LEU A N 1
ATOM 909 C CA . LEU A 1 117 ? -4.167 -14.106 -13.255 1.00 45.91 117 LEU A CA 1
ATOM 910 C C . LEU A 1 117 ? -4.477 -15.497 -12.672 1.00 45.91 117 LEU A C 1
ATOM 912 O O . LEU A 1 117 ? -4.979 -15.587 -11.553 1.00 45.91 117 LEU A O 1
ATOM 916 N N . ALA A 1 118 ? -4.155 -16.584 -13.380 1.00 44.34 118 ALA A N 1
ATOM 917 C CA . ALA A 1 118 ? -4.582 -17.935 -12.991 1.00 44.34 118 ALA A CA 1
ATOM 918 C C . ALA A 1 118 ? -3.909 -18.448 -11.704 1.00 44.34 118 ALA A C 1
ATOM 920 O O . ALA A 1 118 ? -4.544 -19.114 -10.892 1.00 44.34 118 ALA A O 1
ATOM 921 N N . HIS A 1 119 ? -2.644 -18.093 -11.472 1.00 44.16 119 HIS A N 1
ATOM 922 C CA . HIS A 1 119 ? -1.933 -18.466 -10.244 1.00 44.16 119 HIS A CA 1
ATOM 923 C C . HIS A 1 119 ? -2.276 -17.541 -9.058 1.00 44.16 119 HIS A C 1
ATOM 925 O O . HIS A 1 119 ? -1.977 -17.865 -7.907 1.00 44.16 119 HIS A O 1
ATOM 931 N N . PHE A 1 120 ? -2.908 -16.399 -9.353 1.00 36.97 120 PHE A N 1
ATOM 932 C CA . PHE A 1 120 ? -3.175 -15.298 -8.431 1.00 36.97 120 PHE A CA 1
ATOM 933 C C . PHE A 1 120 ? -4.491 -15.468 -7.663 1.00 36.97 120 PHE A C 1
ATOM 935 O O . PHE A 1 120 ? -4.553 -15.189 -6.467 1.00 36.97 120 PHE A O 1
ATOM 942 N N . VAL A 1 121 ? -5.524 -16.008 -8.319 1.00 48.62 121 VAL A N 1
ATOM 9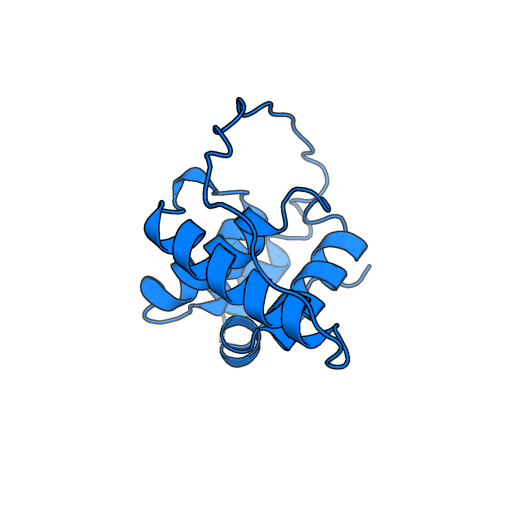43 C CA . VAL A 1 121 ? -6.800 -16.365 -7.669 1.00 48.62 121 VAL A CA 1
ATOM 944 C C . VAL A 1 121 ? -6.570 -17.358 -6.520 1.00 48.62 121 VAL A C 1
ATOM 946 O O . VAL A 1 121 ? -7.104 -17.177 -5.430 1.00 48.62 121 VAL A O 1
ATOM 949 N N . ALA A 1 122 ? -5.645 -18.307 -6.692 1.00 44.53 122 ALA A N 1
ATOM 950 C CA . ALA A 1 122 ? -5.275 -19.275 -5.658 1.00 44.53 122 ALA A CA 1
ATOM 951 C C . ALA A 1 122 ? -4.545 -18.667 -4.436 1.00 44.53 122 ALA A C 1
ATOM 953 O O . ALA A 1 122 ? -4.372 -19.342 -3.420 1.00 44.53 122 ALA A O 1
ATOM 954 N N . ALA A 1 123 ? -4.035 -17.433 -4.516 1.00 41.06 123 ALA A N 1
ATOM 955 C CA . ALA A 1 123 ? -3.476 -16.719 -3.360 1.00 41.06 123 ALA A CA 1
ATOM 956 C C . ALA A 1 123 ? -4.574 -15.962 -2.594 1.00 41.06 123 ALA A C 1
ATOM 958 O O . ALA A 1 123 ? -4.581 -15.965 -1.366 1.00 41.06 123 ALA A O 1
ATOM 959 N N . ILE A 1 124 ? -5.546 -15.400 -3.319 1.00 43.84 124 ILE A N 1
ATOM 960 C CA . ILE A 1 124 ? -6.728 -14.740 -2.747 1.00 43.84 124 ILE A CA 1
ATOM 961 C C . ILE A 1 124 ? -7.571 -15.741 -1.938 1.00 43.84 124 ILE A C 1
ATOM 963 O O . ILE A 1 124 ? -7.975 -15.433 -0.820 1.00 43.84 124 ILE A O 1
ATOM 967 N N . GLU A 1 125 ? -7.768 -16.961 -2.449 1.00 43.06 125 GLU A N 1
ATOM 968 C CA . GLU A 1 125 ? -8.516 -18.019 -1.748 1.00 43.06 125 GLU A CA 1
ATOM 969 C C . GLU A 1 125 ? -7.847 -18.478 -0.440 1.00 43.06 125 GLU A C 1
ATOM 971 O O . GLU A 1 125 ? -8.537 -18.874 0.494 1.00 43.06 125 GLU A O 1
ATOM 976 N N . ARG A 1 126 ? -6.516 -18.369 -0.325 1.00 46.56 126 ARG A N 1
ATOM 977 C CA . ARG A 1 126 ? -5.782 -18.732 0.901 1.00 46.56 126 ARG A CA 1
ATOM 978 C C . ARG A 1 126 ? -5.861 -17.670 1.995 1.00 46.56 126 ARG A C 1
ATOM 980 O O . ARG A 1 126 ? -5.881 -18.029 3.164 1.00 46.56 126 ARG A O 1
ATOM 987 N N . CYS A 1 127 ? -5.953 -16.392 1.633 1.00 36.94 127 CYS A N 1
ATOM 988 C CA . CYS A 1 127 ? -6.107 -15.298 2.598 1.00 36.94 127 CYS A CA 1
ATOM 989 C C . CYS A 1 127 ? -7.561 -15.044 3.033 1.00 36.94 127 CYS A C 1
ATOM 991 O O . CYS A 1 127 ? -7.772 -14.302 3.987 1.00 36.94 127 CYS A O 1
ATOM 993 N N . LEU A 1 128 ? -8.558 -15.597 2.333 1.00 40.00 128 LEU A N 1
ATOM 994 C CA . LEU A 1 128 ? -9.980 -15.489 2.701 1.00 40.00 128 LEU A CA 1
ATOM 995 C C . LEU A 1 128 ? -10.489 -16.674 3.541 1.00 40.00 128 LEU A C 1
ATOM 997 O O . LEU A 1 128 ? -11.610 -16.617 4.038 1.00 40.00 128 LEU A O 1
ATOM 1001 N N . ALA A 1 129 ? -9.694 -17.738 3.682 1.00 39.16 129 ALA A N 1
ATOM 1002 C CA . ALA A 1 129 ? -10.064 -18.965 4.391 1.00 39.16 129 ALA A CA 1
ATOM 1003 C C . ALA A 1 129 ? -9.507 -19.065 5.831 1.00 39.16 129 ALA A C 1
ATOM 1005 O O . ALA A 1 129 ? -9.658 -20.116 6.454 1.00 39.16 129 ALA A O 1
ATOM 1006 N N . ALA A 1 130 ? -8.878 -18.004 6.349 1.00 34.97 130 ALA A N 1
ATOM 1007 C CA . ALA A 1 130 ? -8.353 -17.887 7.714 1.00 34.97 130 ALA A CA 1
ATOM 1008 C C . ALA A 1 130 ? -9.027 -16.716 8.440 1.00 34.97 130 ALA A C 1
ATOM 1010 O O . ALA A 1 130 ? -9.273 -16.854 9.659 1.00 34.97 130 ALA A O 1
#